Protein AF-A0A9E1V3G8-F1 (afdb_monomer)

Foldseek 3Di:
DLDQCPDPDNCSVVCVVVVNQDPVNCVVSLDPHDPDDPQKDWDDDPPDDIDMDGDDDDPSNVVVDPDDD

Structure (mmCIF, N/CA/C/O backbone):
data_AF-A0A9E1V3G8-F1
#
_entry.id   AF-A0A9E1V3G8-F1
#
loop_
_atom_site.group_PDB
_atom_site.id
_atom_site.type_symbol
_atom_site.label_atom_id
_atom_site.label_alt_id
_atom_site.label_comp_id
_atom_site.label_asym_id
_atom_site.label_entity_id
_atom_site.label_seq_id
_atom_site.pdbx_PDB_ins_code
_atom_site.Cartn_x
_atom_site.Cartn_y
_atom_site.Cartn_z
_atom_site.occupancy
_atom_site.B_iso_or_equiv
_atom_site.auth_seq_id
_atom_site.auth_comp_id
_atom_site.auth_asym_id
_atom_site.auth_atom_id
_atom_site.pdbx_PDB_model_num
ATOM 1 N N . VAL A 1 1 ? -8.125 -2.883 -3.734 1.00 90.62 1 VAL A N 1
ATOM 2 C CA . VAL A 1 1 ? -7.686 -3.956 -2.807 1.00 90.62 1 VAL A CA 1
ATOM 3 C C . VAL A 1 1 ? -6.640 -3.363 -1.886 1.00 90.62 1 VAL A C 1
ATOM 5 O O . VAL A 1 1 ? -5.795 -2.621 -2.376 1.00 90.62 1 VAL A O 1
ATOM 8 N N . GLY A 1 2 ? -6.761 -3.598 -0.581 1.00 93.62 2 GLY A N 1
ATOM 9 C CA . GLY A 1 2 ? -5.833 -3.103 0.432 1.00 93.62 2 GLY A CA 1
ATOM 10 C C . GLY A 1 2 ? -5.758 -1.582 0.588 1.00 93.62 2 GLY A C 1
ATOM 11 O O . GLY A 1 2 ? -4.921 -1.096 1.344 1.00 93.62 2 GLY A O 1
ATOM 12 N N . ASP A 1 3 ? -6.621 -0.825 -0.091 1.00 95.50 3 ASP A N 1
ATOM 13 C CA . ASP A 1 3 ? -6.723 0.623 0.058 1.00 95.50 3 ASP A CA 1
ATOM 14 C C . ASP A 1 3 ? -7.720 0.966 1.163 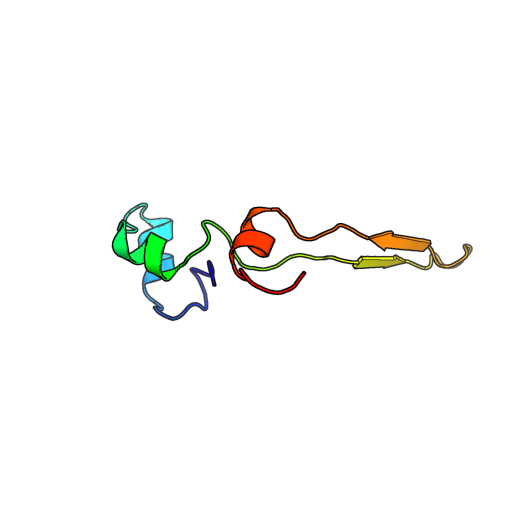1.00 95.50 3 ASP A C 1
ATOM 16 O O . ASP A 1 3 ? -8.884 0.569 1.100 1.00 95.50 3 ASP A O 1
ATOM 20 N N . LYS A 1 4 ? -7.233 1.686 2.173 1.00 95.25 4 LYS A N 1
ATOM 21 C CA . LYS A 1 4 ? -8.012 2.143 3.324 1.00 95.25 4 LYS A CA 1
ATOM 22 C C . LYS A 1 4 ? -8.547 3.562 3.129 1.00 95.25 4 LYS A C 1
ATOM 24 O O . LYS A 1 4 ? -9.374 3.982 3.921 1.00 95.25 4 LYS A O 1
ATOM 29 N N . ILE A 1 5 ? -8.079 4.297 2.115 1.00 93.12 5 ILE A N 1
ATOM 30 C CA . ILE A 1 5 ? -8.419 5.712 1.903 1.00 93.12 5 ILE A CA 1
ATOM 31 C C . ILE A 1 5 ? -9.549 5.845 0.884 1.00 93.12 5 ILE A C 1
ATOM 33 O O . ILE A 1 5 ? -10.546 6.500 1.163 1.00 93.12 5 ILE A O 1
ATOM 37 N N . TYR A 1 6 ? -9.416 5.191 -0.270 1.00 91.50 6 TYR A N 1
ATOM 38 C CA . TYR A 1 6 ? -10.403 5.251 -1.358 1.00 91.50 6 TYR A CA 1
ATOM 39 C C . TYR A 1 6 ? -11.039 3.882 -1.632 1.00 91.50 6 TYR A C 1
ATOM 41 O O . TYR A 1 6 ? -11.470 3.576 -2.744 1.00 91.50 6 TYR A O 1
ATOM 49 N N . GLY A 1 7 ? -11.029 3.018 -0.613 1.00 84.44 7 GLY A N 1
ATOM 50 C CA . GLY A 1 7 ? -11.549 1.659 -0.674 1.00 84.44 7 GLY A CA 1
ATOM 51 C C . GLY A 1 7 ? -13.076 1.583 -0.735 1.00 84.44 7 GLY A C 1
ATOM 52 O O . GLY A 1 7 ? -13.777 2.556 -0.978 1.00 84.44 7 GLY A O 1
ATOM 53 N N . ARG A 1 8 ? -13.606 0.378 -0.505 1.00 88.69 8 ARG A N 1
ATOM 54 C CA . ARG A 1 8 ? -15.057 0.113 -0.527 1.00 88.69 8 ARG A CA 1
ATOM 55 C C . ARG A 1 8 ? -15.808 0.665 0.683 1.00 88.69 8 ARG A C 1
ATOM 57 O O . ARG A 1 8 ? -17.027 0.755 0.626 1.00 88.69 8 ARG A O 1
ATOM 64 N N . ASP A 1 9 ? -15.092 0.973 1.755 1.00 92.56 9 ASP A N 1
ATOM 65 C CA . ASP A 1 9 ? -15.650 1.503 2.987 1.00 92.56 9 ASP A CA 1
ATOM 66 C C . ASP A 1 9 ? -14.857 2.751 3.383 1.00 92.56 9 ASP A C 1
ATOM 68 O O . ASP A 1 9 ? -13.670 2.683 3.711 1.00 92.56 9 ASP A O 1
ATOM 72 N N . GLU A 1 10 ? -15.522 3.902 3.330 1.00 91.44 10 GLU A N 1
ATOM 73 C CA . GLU A 1 10 ? -14.938 5.216 3.622 1.00 91.44 10 GLU A CA 1
ATOM 74 C C . GLU A 1 10 ? -14.507 5.349 5.094 1.00 91.44 10 GLU A C 1
ATOM 76 O O . GLU A 1 10 ? -13.672 6.188 5.439 1.00 91.44 10 GLU A O 1
ATOM 81 N N . THR A 1 11 ? -15.023 4.490 5.981 1.00 95.19 11 THR A N 1
ATOM 82 C CA . THR A 1 11 ? -14.655 4.476 7.403 1.00 95.19 11 THR A CA 1
ATOM 83 C C . THR A 1 11 ? -13.385 3.671 7.682 1.00 95.19 11 THR A C 1
ATOM 85 O O . THR A 1 11 ? -12.842 3.760 8.789 1.00 95.19 11 THR A O 1
ATOM 88 N N . TRP A 1 12 ? -12.865 2.906 6.711 1.00 95.88 12 TRP A N 1
ATOM 89 C CA . TRP A 1 12 ? -11.615 2.157 6.889 1.00 95.88 12 TRP A CA 1
ATOM 90 C C . TRP A 1 12 ? -10.421 3.060 7.158 1.00 95.88 12 TRP A C 1
ATOM 92 O O . TRP A 1 12 ? -9.539 2.663 7.915 1.00 95.88 12 TRP A O 1
ATOM 102 N N . PHE A 1 13 ? -10.400 4.279 6.620 1.00 95.00 13 PHE A N 1
ATOM 103 C CA . PHE A 1 13 ? -9.343 5.238 6.926 1.00 95.00 13 PHE A CA 1
ATOM 104 C C . PHE A 1 13 ? -9.325 5.587 8.418 1.00 95.00 13 PHE A C 1
ATOM 106 O O . PHE A 1 13 ? -8.267 5.564 9.045 1.00 95.00 13 PHE A O 1
ATOM 113 N N . LEU A 1 14 ? -10.499 5.863 8.996 1.00 96.38 14 LEU A N 1
ATOM 114 C CA . LEU A 1 14 ? -10.636 6.208 10.412 1.00 96.38 14 LEU A CA 1
ATOM 115 C C . LEU A 1 14 ? -10.244 5.026 11.302 1.00 96.38 14 LEU A C 1
ATOM 117 O O . LEU A 1 14 ? -9.431 5.187 12.207 1.00 96.38 14 LEU A O 1
ATOM 121 N N . ARG A 1 15 ? -10.741 3.824 10.989 1.00 96.50 15 ARG A N 1
ATOM 122 C CA . ARG A 1 15 ? -10.401 2.607 11.738 1.00 96.50 15 ARG A CA 1
ATOM 123 C C . ARG A 1 15 ? -8.923 2.248 11.638 1.00 96.50 15 ARG A C 1
ATOM 125 O O . ARG A 1 15 ? -8.319 1.892 12.642 1.00 96.50 15 ARG A O 1
ATOM 132 N N . PHE A 1 16 ? -8.316 2.391 10.462 1.00 94.94 16 PHE A N 1
ATOM 133 C CA . PHE A 1 16 ? -6.879 2.189 10.277 1.00 94.94 16 PHE A CA 1
ATOM 134 C C . PHE A 1 16 ? -6.056 3.185 11.101 1.00 94.94 16 PHE A C 1
ATOM 136 O O . PHE A 1 16 ? -5.147 2.774 11.818 1.00 94.94 16 PHE A O 1
ATOM 143 N N . ARG A 1 17 ? -6.405 4.478 11.042 1.00 95.69 17 ARG A N 1
ATOM 144 C CA . ARG A 1 17 ? -5.765 5.536 11.840 1.00 95.69 17 ARG A CA 1
ATOM 145 C C . ARG A 1 17 ? -5.858 5.244 13.339 1.00 95.69 17 ARG A C 1
ATOM 147 O O . ARG A 1 17 ? -4.885 5.456 14.054 1.00 95.69 17 ARG A O 1
ATOM 154 N N . ASP A 1 18 ? -7.011 4.757 13.788 1.00 97.38 18 ASP A N 1
ATOM 155 C CA . ASP A 1 18 ? -7.293 4.510 15.203 1.00 97.38 18 ASP A CA 1
ATOM 156 C C . ASP A 1 18 ? -6.847 3.110 15.670 1.00 97.38 18 ASP A C 1
ATOM 158 O O . ASP A 1 18 ? -7.008 2.779 16.841 1.00 97.38 18 ASP A O 1
ATOM 162 N N . GLY A 1 19 ? -6.289 2.277 14.783 1.00 95.69 19 GLY A N 1
ATOM 163 C CA . GLY A 1 19 ? -5.860 0.912 15.111 1.00 95.69 19 GLY A CA 1
ATOM 164 C C . GLY A 1 19 ? -7.014 -0.045 15.436 1.00 95.69 19 GLY A C 1
ATOM 165 O O . GLY A 1 19 ? -6.841 -0.979 16.211 1.00 95.69 19 GLY A O 1
ATOM 166 N N . THR A 1 20 ? -8.197 0.196 14.869 1.00 97.75 20 THR A N 1
ATOM 167 C CA . THR A 1 20 ? -9.452 -0.529 15.145 1.00 97.75 20 THR A CA 1
ATOM 168 C C . THR A 1 20 ? -10.002 -1.274 13.925 1.00 97.75 20 THR A C 1
ATOM 170 O O . THR A 1 20 ? -11.198 -1.558 13.850 1.00 97.75 20 THR A O 1
ATOM 173 N N . LEU A 1 21 ? -9.150 -1.595 12.944 1.00 96.62 21 LEU A N 1
ATOM 174 C CA . LEU 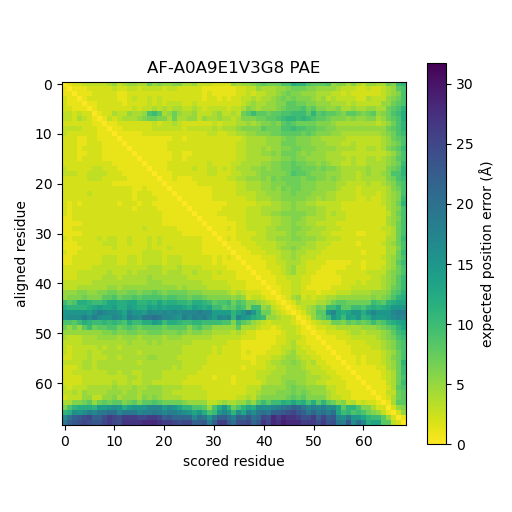A 1 21 ? -9.533 -2.539 11.893 1.00 96.62 21 LEU A CA 1
ATOM 175 C C . LEU A 1 21 ? -9.825 -3.901 12.521 1.00 96.62 21 LEU A C 1
ATOM 177 O O . LEU A 1 21 ? -9.060 -4.401 13.343 1.00 96.62 21 LEU A O 1
ATOM 181 N N . THR A 1 22 ? -10.951 -4.483 12.134 1.00 96.88 22 THR A N 1
ATOM 182 C CA . THR A 1 22 ? -11.325 -5.833 12.549 1.00 96.88 22 THR A CA 1
ATOM 183 C C . THR A 1 22 ? -10.694 -6.867 11.622 1.00 96.88 22 THR A C 1
ATOM 185 O O . THR A 1 22 ? -10.336 -6.562 10.484 1.00 96.88 22 THR A O 1
ATOM 188 N N . GLU A 1 23 ? -10.636 -8.125 12.058 1.00 97.00 23 GLU A N 1
ATOM 189 C CA . GLU A 1 23 ? -10.219 -9.234 11.190 1.00 97.00 23 GLU A CA 1
ATOM 190 C C . GLU A 1 23 ? -11.093 -9.333 9.925 1.00 97.00 23 GLU A C 1
ATOM 192 O O . GLU A 1 23 ? -10.622 -9.709 8.852 1.00 97.00 23 GLU A O 1
ATOM 197 N N . ASP A 1 24 ? -12.376 -8.979 10.028 1.00 96.75 24 ASP A N 1
ATOM 198 C CA . ASP A 1 24 ? -13.314 -8.956 8.904 1.00 96.75 24 ASP A CA 1
ATOM 199 C C . ASP A 1 24 ? -12.936 -7.879 7.882 1.00 96.75 24 ASP A C 1
ATOM 201 O O . ASP A 1 24 ? -12.957 -8.136 6.673 1.00 96.75 24 ASP A O 1
ATOM 205 N N . ASP A 1 25 ? -12.522 -6.704 8.363 1.00 95.69 25 ASP A N 1
ATOM 206 C CA . ASP A 1 25 ? -12.005 -5.631 7.515 1.00 95.69 25 ASP A CA 1
ATOM 207 C C . ASP A 1 25 ? -10.727 -6.063 6.804 1.00 95.69 25 ASP A C 1
ATOM 209 O O . ASP A 1 25 ? -10.595 -5.871 5.596 1.00 95.69 25 ASP A O 1
ATOM 213 N N . GLU A 1 26 ? -9.793 -6.681 7.527 1.00 94.94 26 GLU A N 1
ATOM 214 C CA . GLU A 1 26 ? -8.527 -7.155 6.967 1.00 94.94 26 GLU A CA 1
ATOM 215 C C . GLU A 1 26 ? -8.747 -8.214 5.879 1.00 94.94 26 GLU A C 1
ATOM 217 O O . GLU A 1 26 ? -8.162 -8.127 4.792 1.00 94.94 26 GLU A O 1
ATOM 222 N N . ARG A 1 27 ? -9.666 -9.162 6.107 1.00 95.00 27 ARG A N 1
ATOM 223 C CA . ARG A 1 27 ? -10.058 -10.144 5.082 1.00 95.00 27 ARG A CA 1
ATOM 224 C C . ARG A 1 27 ? -10.703 -9.475 3.870 1.00 95.00 27 ARG A C 1
ATOM 226 O O . ARG A 1 27 ? -10.384 -9.842 2.737 1.00 95.00 27 ARG A O 1
ATOM 233 N N . ALA A 1 28 ? -11.569 -8.481 4.076 1.00 94.62 28 ALA A N 1
ATOM 234 C CA . ALA A 1 28 ? -12.197 -7.732 2.985 1.00 94.62 28 ALA A CA 1
ATOM 235 C C . ALA A 1 28 ? -11.182 -6.886 2.193 1.00 94.62 28 ALA A C 1
ATOM 237 O O . ALA A 1 28 ? -11.282 -6.766 0.966 1.00 94.62 28 ALA A O 1
ATOM 238 N N . LEU A 1 29 ? -10.176 -6.338 2.876 1.00 94.69 29 LEU A N 1
ATOM 239 C CA . LEU A 1 29 ? -9.069 -5.599 2.280 1.00 94.69 29 LEU A CA 1
ATOM 240 C C . LEU A 1 29 ? -8.161 -6.510 1.445 1.00 94.69 29 LEU A C 1
ATOM 242 O O . LEU A 1 29 ? -7.592 -6.021 0.468 1.00 94.69 29 LEU A O 1
ATOM 246 N N . ARG A 1 30 ? -8.058 -7.807 1.774 1.00 95.12 30 ARG A N 1
ATOM 247 C CA . ARG A 1 30 ? -7.225 -8.862 1.145 1.00 95.12 30 ARG A CA 1
ATOM 248 C C . ARG A 1 30 ? -5.710 -8.625 1.174 1.00 95.12 30 ARG A C 1
ATOM 250 O O . ARG A 1 30 ? -4.965 -9.587 1.055 1.00 95.12 30 ARG A O 1
ATOM 257 N N . LEU A 1 31 ? -5.260 -7.376 1.301 1.00 95.44 31 LEU A N 1
ATOM 258 C CA . LEU A 1 31 ? -3.860 -6.985 1.432 1.00 95.44 31 LEU A CA 1
ATOM 259 C C . LEU A 1 31 ? -3.670 -5.975 2.579 1.00 95.44 31 LEU A C 1
ATOM 261 O O . LEU A 1 31 ? -4.482 -5.048 2.743 1.00 95.44 31 LEU A O 1
ATOM 265 N N . PRO A 1 32 ? -2.555 -6.073 3.327 1.00 93.81 32 PRO A N 1
ATOM 266 C CA . PRO A 1 32 ? -2.232 -5.139 4.404 1.00 93.81 32 PRO A CA 1
ATOM 267 C C . PRO A 1 32 ? -1.804 -3.757 3.886 1.00 93.81 32 PRO A C 1
ATOM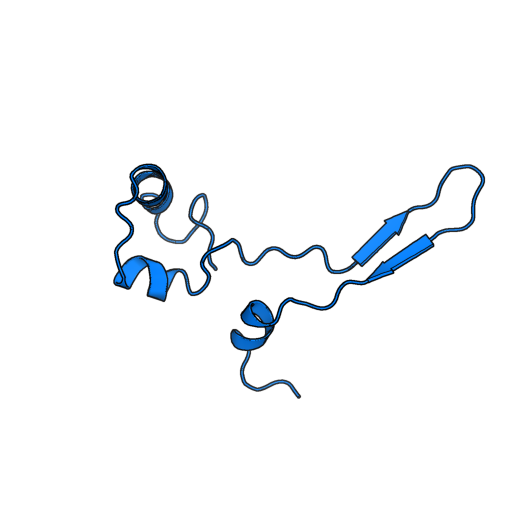 269 O O . PRO A 1 32 ? -1.873 -2.775 4.622 1.00 93.81 32 PRO A O 1
ATOM 272 N N . HIS A 1 33 ? -1.479 -3.623 2.600 1.00 94.38 33 HIS A N 1
ATOM 273 C CA . HIS A 1 33 ? -1.173 -2.360 1.921 1.00 94.38 33 HIS A CA 1
ATOM 274 C C . HIS A 1 33 ? -1.928 -2.244 0.596 1.00 94.38 33 HIS A C 1
ATOM 276 O O . HIS A 1 33 ? -2.578 -3.188 0.153 1.00 94.38 33 HIS A O 1
ATOM 282 N N . GLN A 1 34 ? -1.855 -1.073 -0.037 1.00 95.12 34 GLN A N 1
ATOM 283 C CA . GLN A 1 34 ? -2.473 -0.851 -1.340 1.00 95.12 34 GLN A CA 1
ATOM 284 C C . GLN A 1 34 ? -1.942 -1.852 -2.372 1.00 95.12 34 GLN A C 1
ATOM 286 O O . GLN A 1 34 ? -0.749 -2.166 -2.397 1.00 95.12 34 GLN A O 1
ATOM 291 N N . ALA A 1 35 ? -2.829 -2.314 -3.254 1.00 94.88 35 ALA A N 1
ATOM 292 C CA . ALA A 1 35 ? -2.470 -3.083 -4.444 1.00 94.88 35 ALA A CA 1
ATOM 293 C C . ALA A 1 35 ? -1.834 -2.178 -5.524 1.00 94.88 35 ALA A C 1
ATOM 295 O O . ALA A 1 35 ? -2.319 -2.101 -6.651 1.00 94.88 35 ALA A O 1
ATOM 296 N N . LEU A 1 36 ? -0.791 -1.433 -5.153 1.00 95.19 36 LEU A N 1
ATOM 297 C CA . LEU A 1 36 ? -0.071 -0.492 -6.003 1.00 95.19 36 LEU A CA 1
ATOM 298 C C . LEU A 1 36 ? 1.402 -0.904 -6.090 1.00 95.19 36 LEU A C 1
ATOM 300 O O . LEU A 1 36 ? 2.094 -0.950 -5.077 1.00 95.19 36 LEU A O 1
ATOM 304 N N . HIS A 1 37 ? 1.882 -1.185 -7.304 1.00 95.56 37 HIS A N 1
ATOM 305 C CA . HIS A 1 37 ? 3.269 -1.585 -7.561 1.00 95.56 37 HIS A CA 1
ATOM 306 C C . HIS A 1 37 ? 3.795 -0.935 -8.839 1.00 95.56 37 HIS A C 1
ATOM 308 O O . HIS A 1 37 ? 3.226 -1.112 -9.918 1.00 95.56 37 HIS A O 1
ATOM 314 N N . SER A 1 38 ? 4.899 -0.195 -8.730 1.00 97.31 38 SER A N 1
ATOM 315 C CA . SER A 1 38 ? 5.582 0.383 -9.890 1.00 97.31 38 SER A CA 1
ATOM 316 C C . SER A 1 38 ? 6.477 -0.673 -10.535 1.00 97.31 38 SER A C 1
ATOM 318 O O . SER A 1 38 ? 7.656 -0.809 -10.212 1.00 97.31 38 SER A O 1
ATOM 320 N N . TRP A 1 39 ? 5.898 -1.470 -11.433 1.00 97.00 39 TRP A N 1
ATOM 321 C CA . TRP A 1 39 ? 6.582 -2.629 -12.015 1.00 97.00 39 TRP A CA 1
ATOM 322 C C . TRP A 1 39 ? 7.713 -2.265 -12.991 1.00 97.00 39 TRP A C 1
ATOM 324 O O . TRP A 1 39 ? 8.586 -3.089 -13.270 1.00 97.00 39 TRP A O 1
ATOM 334 N N . ARG A 1 40 ? 7.693 -1.048 -13.547 1.00 97.38 40 ARG A N 1
ATOM 335 C CA . ARG A 1 40 ? 8.651 -0.577 -14.550 1.00 97.38 40 ARG A CA 1
ATOM 336 C C . ARG A 1 40 ? 8.942 0.903 -14.361 1.00 97.38 40 ARG A C 1
ATOM 338 O O . ARG A 1 40 ? 8.024 1.711 -14.253 1.00 97.38 40 ARG A O 1
ATOM 345 N N . LEU A 1 41 ? 10.222 1.248 -14.431 1.00 97.38 41 LEU A N 1
ATOM 346 C CA . LEU A 1 41 ? 10.708 2.621 -14.479 1.00 97.38 41 LEU A CA 1
ATOM 347 C C . LEU A 1 41 ? 11.530 2.810 -15.752 1.00 97.38 41 LEU A C 1
ATOM 349 O O . LEU A 1 41 ? 12.376 1.976 -16.069 1.00 97.38 41 LEU A O 1
ATOM 353 N N . SER A 1 42 ? 11.298 3.909 -16.464 1.00 96.75 42 SER A N 1
ATOM 354 C CA . SER A 1 42 ? 12.114 4.329 -17.601 1.00 96.75 42 SER A CA 1
ATOM 355 C C . SER A 1 42 ? 12.556 5.767 -17.382 1.00 96.75 42 SER A C 1
ATOM 357 O O . SER A 1 42 ? 11.739 6.613 -17.023 1.00 96.75 42 SER A O 1
ATOM 359 N N . SER A 1 43 ? 13.836 6.043 -17.605 1.00 95.56 43 SER A N 1
ATOM 360 C CA . SER A 1 43 ? 14.408 7.383 -17.491 1.00 95.56 43 SER A CA 1
ATOM 361 C C . SER A 1 43 ? 15.361 7.638 -18.647 1.00 95.56 43 SER A 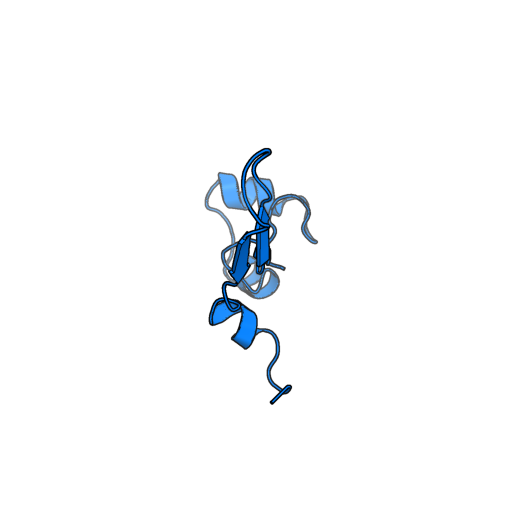C 1
ATOM 363 O O . SER A 1 43 ? 16.140 6.765 -19.027 1.00 95.56 43 SER A O 1
ATOM 365 N N . GLN A 1 44 ? 15.301 8.841 -19.206 1.00 94.69 44 GLN A N 1
ATOM 366 C CA . GLN A 1 44 ? 16.213 9.292 -20.248 1.00 94.69 44 GLN A CA 1
ATOM 367 C C . GLN A 1 44 ? 16.818 10.634 -19.820 1.00 94.69 44 GLN A C 1
ATOM 369 O O . GLN A 1 44 ? 16.216 11.684 -20.052 1.00 94.69 44 GLN A O 1
ATOM 374 N N . PRO A 1 45 ? 17.988 10.620 -19.158 1.00 88.75 45 PRO A N 1
ATOM 375 C CA . PRO A 1 45 ? 18.730 11.840 -18.870 1.00 88.75 45 PRO A CA 1
ATOM 376 C C . PRO A 1 45 ? 19.070 12.569 -20.173 1.00 88.75 45 PRO A C 1
ATOM 378 O O . PRO A 1 45 ? 19.326 11.933 -21.192 1.00 88.75 45 PRO A O 1
ATOM 381 N N . SER A 1 46 ? 19.128 13.901 -20.140 1.00 88.19 46 SER A N 1
ATOM 382 C CA . SER A 1 46 ? 19.287 14.744 -21.338 1.00 88.19 46 SER A CA 1
ATOM 383 C C . SER A 1 46 ? 20.522 14.428 -22.193 1.00 88.19 46 SER A C 1
ATOM 385 O O . SER A 1 46 ? 20.561 14.783 -23.366 1.00 88.19 46 SER A O 1
ATOM 387 N N . THR A 1 47 ? 21.533 13.779 -21.616 1.00 80.25 47 THR A N 1
ATOM 388 C CA . THR A 1 47 ? 22.801 13.428 -22.270 1.00 80.25 47 THR A CA 1
ATOM 389 C C . THR A 1 47 ? 23.054 11.921 -22.366 1.00 80.25 47 THR A C 1
ATOM 391 O O . THR A 1 47 ? 24.124 11.522 -22.821 1.00 80.25 47 THR A O 1
ATOM 394 N N . ALA A 1 48 ? 22.106 11.074 -21.955 1.00 84.38 48 ALA A N 1
ATOM 395 C CA . ALA A 1 48 ? 22.286 9.625 -21.917 1.00 84.38 48 ALA A CA 1
ATOM 396 C C . ALA A 1 48 ? 21.202 8.880 -22.707 1.00 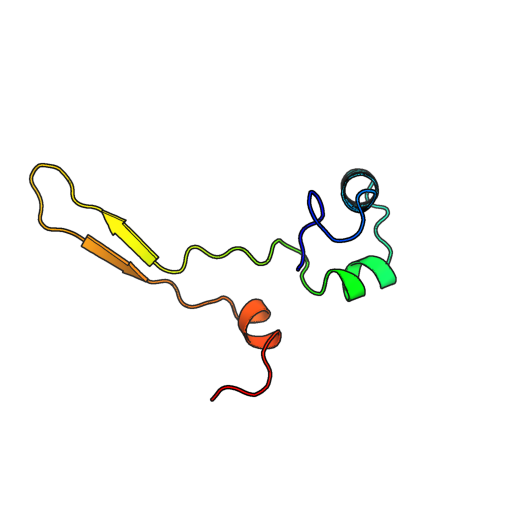84.38 48 ALA A C 1
ATOM 398 O O . ALA A 1 48 ? 20.114 9.394 -22.969 1.00 84.38 48 ALA A O 1
ATOM 399 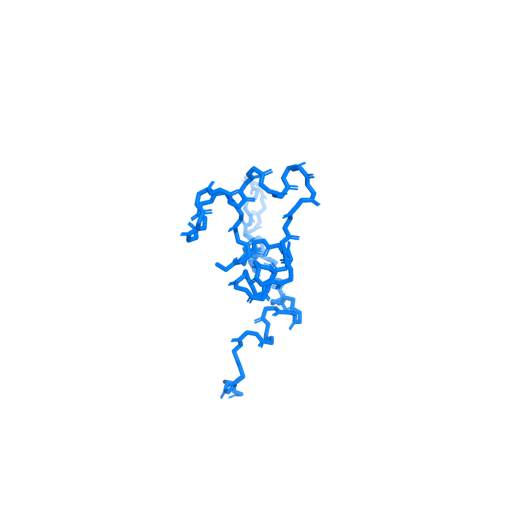N N . MET A 1 49 ? 21.510 7.637 -23.084 1.00 89.81 49 MET A N 1
ATOM 400 C CA . MET A 1 49 ? 20.515 6.728 -23.653 1.00 89.81 49 MET A CA 1
ATOM 401 C C . MET A 1 49 ? 19.448 6.379 -22.609 1.00 89.81 49 MET A C 1
ATOM 403 O O . MET A 1 49 ? 19.727 6.364 -21.408 1.00 89.81 49 MET A O 1
ATOM 407 N N . THR A 1 50 ? 18.236 6.068 -23.071 1.00 94.75 50 THR A N 1
ATOM 408 C CA . THR A 1 50 ? 17.135 5.627 -22.209 1.00 94.75 50 THR A CA 1
ATOM 409 C C . THR A 1 50 ? 17.524 4.377 -21.429 1.00 94.75 50 THR A C 1
ATOM 411 O O . THR A 1 50 ? 17.957 3.379 -22.005 1.00 94.75 50 THR A O 1
ATOM 414 N N . GLN A 1 51 ? 17.338 4.429 -20.116 1.00 95.56 51 GLN A N 1
ATOM 415 C CA . GLN A 1 51 ? 17.538 3.313 -19.203 1.00 9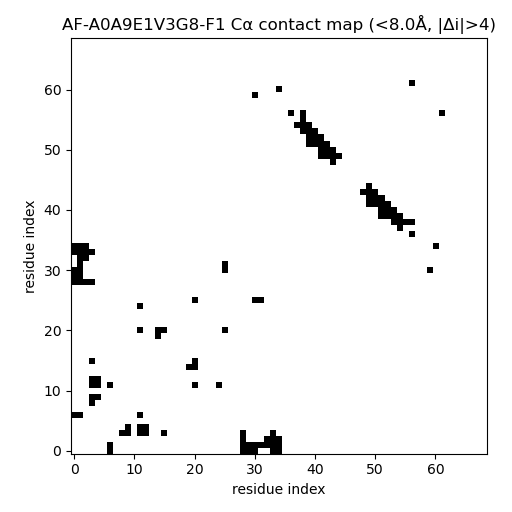5.56 51 GLN A CA 1
ATOM 416 C C . GLN A 1 51 ? 16.184 2.831 -18.686 1.00 95.56 51 GLN A C 1
ATOM 418 O O . GLN A 1 51 ? 15.302 3.638 -18.384 1.00 95.56 51 GLN A O 1
ATOM 423 N N . GLN A 1 52 ? 16.028 1.510 -18.584 1.00 97.56 52 GLN A N 1
ATOM 424 C CA . GLN A 1 52 ? 14.811 0.872 -18.097 1.00 97.56 52 GLN A CA 1
ATOM 425 C C . GLN A 1 52 ? 15.140 -0.142 -17.006 1.00 97.56 52 GLN A C 1
ATOM 427 O O . GLN A 1 52 ? 16.077 -0.929 -17.132 1.00 97.56 52 GLN A O 1
ATOM 432 N N . TRP A 1 53 ? 14.303 -0.163 -15.975 1.00 98.12 53 TRP A N 1
ATOM 433 C CA . TRP A 1 53 ? 14.337 -1.141 -14.897 1.00 98.12 53 TRP A CA 1
ATOM 434 C C . TRP A 1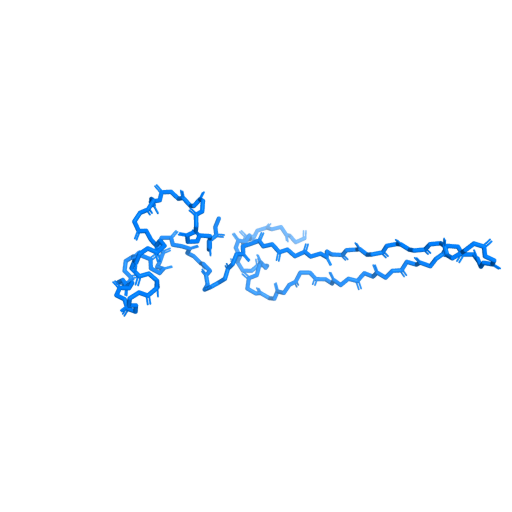 53 ? 12.963 -1.775 -14.736 1.00 98.12 53 TRP A C 1
ATOM 436 O O . TRP A 1 53 ? 11.934 -1.135 -14.969 1.00 98.12 53 TRP A O 1
ATOM 446 N N . THR A 1 54 ? 12.950 -3.037 -14.322 1.00 98.19 54 THR A N 1
ATOM 447 C CA . THR A 1 54 ? 11.731 -3.785 -14.014 1.00 98.19 54 THR A CA 1
ATOM 448 C C . THR A 1 54 ? 11.838 -4.401 -12.631 1.00 98.19 54 THR A C 1
ATOM 450 O O . THR A 1 54 ? 12.908 -4.872 -12.248 1.00 98.19 54 THR A O 1
ATOM 453 N N . CYS A 1 55 ? 10.722 -4.444 -11.914 1.00 96.94 55 CYS A N 1
ATOM 454 C CA . CYS A 1 55 ? 10.590 -5.133 -10.641 1.00 96.94 55 CYS A CA 1
ATOM 455 C C . CYS A 1 55 ? 9.362 -6.051 -10.725 1.00 96.94 55 CYS A C 1
ATOM 457 O O . CYS A 1 55 ? 8.256 -5.537 -10.937 1.00 96.94 55 CYS A O 1
ATOM 459 N N . PRO A 1 56 ? 9.518 -7.384 -10.616 1.00 94.25 56 PRO A N 1
ATOM 460 C CA . PRO A 1 56 ? 8.374 -8.288 -10.655 1.00 94.25 56 PRO A CA 1
ATOM 461 C C . PRO A 1 56 ? 7.396 -7.971 -9.511 1.00 94.25 56 PRO A C 1
ATOM 463 O O . PRO A 1 56 ? 7.809 -7.391 -8.502 1.00 94.25 56 PRO A O 1
ATOM 466 N N . PRO A 1 57 ? 6.103 -8.309 -9.651 1.00 92.81 57 PRO A N 1
ATOM 467 C CA . PRO A 1 57 ? 5.146 -8.151 -8.564 1.00 92.81 57 PRO A CA 1
ATOM 468 C C . PRO A 1 57 ? 5.607 -8.883 -7.293 1.00 92.81 57 PRO A C 1
ATOM 470 O O . PRO A 1 57 ? 6.192 -9.966 -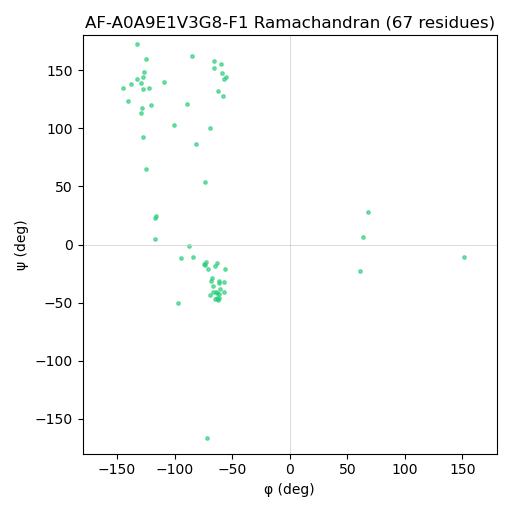7.395 1.00 92.81 57 PRO A O 1
ATOM 473 N N . PRO A 1 58 ? 5.343 -8.327 -6.100 1.00 93.81 58 PRO A N 1
ATOM 474 C CA . PRO A 1 58 ? 5.623 -9.018 -4.848 1.00 93.81 58 PRO A CA 1
ATOM 475 C C . PRO A 1 58 ? 4.741 -10.273 -4.696 1.00 93.81 58 PRO A C 1
ATOM 477 O O . PRO A 1 58 ? 3.697 -10.415 -5.338 1.00 93.81 58 PRO A O 1
ATOM 480 N N . ALA A 1 59 ? 5.181 -11.224 -3.866 1.00 93.31 59 ALA A N 1
ATOM 481 C CA . ALA A 1 59 ? 4.555 -12.548 -3.760 1.00 93.31 59 ALA A CA 1
ATOM 482 C C . ALA A 1 59 ? 3.083 -12.502 -3.305 1.00 93.31 59 ALA A C 1
ATOM 484 O O . ALA A 1 59 ? 2.265 -13.310 -3.738 1.00 93.31 59 ALA A O 1
ATOM 485 N N . ASP A 1 60 ? 2.735 -11.537 -2.461 1.00 93.38 60 ASP A N 1
ATOM 486 C CA . ASP A 1 60 ? 1.373 -11.297 -1.986 1.00 93.38 60 ASP A CA 1
ATOM 487 C C . ASP A 1 60 ? 0.437 -10.796 -3.100 1.00 93.38 60 ASP A C 1
ATOM 489 O O . ASP A 1 60 ? -0.739 -11.155 -3.115 1.00 93.38 60 ASP A O 1
ATOM 493 N N . PHE A 1 61 ? 0.950 -10.046 -4.082 1.00 93.56 61 PHE A N 1
ATOM 494 C CA . PHE A 1 61 ? 0.187 -9.673 -5.276 1.00 93.56 61 PHE A CA 1
ATOM 495 C C . PHE A 1 61 ? -0.073 -10.893 -6.154 1.00 93.56 61 PHE A C 1
ATOM 497 O O . PHE A 1 61 ? -1.196 -11.071 -6.621 1.00 93.56 61 PHE A O 1
ATOM 504 N N . ALA A 1 62 ? 0.935 -11.748 -6.352 1.00 89.38 62 ALA A N 1
ATOM 505 C CA . ALA A 1 62 ? 0.770 -12.984 -7.117 1.00 89.38 62 ALA A CA 1
ATOM 506 C C . ALA A 1 62 ? -0.283 -13.908 -6.475 1.00 89.38 62 ALA A C 1
ATOM 508 O O . ALA A 1 62 ? -1.122 -14.476 -7.173 1.00 89.38 62 ALA A O 1
ATOM 509 N N . ALA A 1 63 ? -0.319 -13.978 -5.141 1.00 91.19 63 ALA A N 1
ATOM 510 C CA . ALA A 1 63 ? -1.309 -14.758 -4.399 1.00 91.19 63 ALA A CA 1
ATOM 511 C C . ALA A 1 63 ? -2.767 -14.285 -4.596 1.00 91.19 63 ALA A C 1
ATOM 513 O O . ALA A 1 63 ? -3.698 -15.032 -4.291 1.00 91.19 63 ALA A O 1
ATOM 514 N N . LEU A 1 64 ? -3.002 -13.076 -5.127 1.00 89.75 64 LEU A N 1
ATOM 515 C CA . LEU A 1 64 ? -4.352 -12.598 -5.449 1.00 89.75 64 LEU A CA 1
ATOM 516 C C . LEU A 1 64 ? -4.953 -13.238 -6.712 1.00 89.75 64 LEU A C 1
ATOM 518 O O . LEU A 1 64 ? -6.176 -13.146 -6.873 1.00 89.75 64 LEU A O 1
ATOM 522 N N . PHE A 1 65 ? -4.130 -13.860 -7.568 1.00 84.19 65 PHE A N 1
ATOM 523 C CA . PHE A 1 65 ? -4.512 -14.404 -8.880 1.00 84.19 65 PHE A CA 1
ATOM 524 C C . PHE A 1 65 ? -4.162 -15.900 -9.018 1.00 84.19 65 PHE A C 1
ATOM 526 O O . PHE A 1 65 ? -3.325 -16.275 -9.840 1.00 84.19 65 PHE A O 1
ATOM 533 N N . PRO A 1 66 ? -4.779 -16.795 -8.230 1.00 65.69 66 PRO A N 1
ATOM 534 C CA . PRO A 1 66 ? -4.532 -18.226 -8.362 1.00 65.69 66 PRO A CA 1
ATOM 535 C C . PRO A 1 66 ? -5.125 -18.748 -9.686 1.00 65.69 66 PRO A C 1
ATOM 537 O O . PRO A 1 66 ? -6.331 -18.973 -9.767 1.00 65.69 66 PRO A O 1
ATOM 540 N N . GLY A 1 67 ? -4.302 -18.929 -10.728 1.00 62.91 67 GLY A N 1
ATOM 541 C CA . GLY A 1 67 ? -4.728 -19.604 -11.966 1.00 62.91 67 GLY A CA 1
ATOM 542 C C . GLY A 1 67 ? -4.037 -19.217 -13.278 1.00 62.91 67 GLY A C 1
ATOM 543 O O . GLY A 1 67 ? -4.225 -19.927 -14.260 1.00 62.91 67 GLY A O 1
ATOM 544 N N . GLU A 1 68 ? -3.236 -18.153 -13.331 1.00 54.31 68 GLU A N 1
ATOM 545 C CA . GLU A 1 68 ? -2.497 -17.787 -14.549 1.00 54.31 68 GLU A CA 1
ATOM 546 C C . GLU A 1 68 ? -1.045 -18.265 -14.420 1.00 54.31 68 GLU A C 1
ATOM 548 O O . GLU A 1 68 ? -0.260 -17.703 -13.657 1.00 54.31 68 GLU A O 1
ATOM 553 N N . THR A 1 69 ? -0.734 -19.370 -15.106 1.00 45.84 69 THR A N 1
ATOM 554 C CA . THR A 1 69 ? 0.623 -19.936 -15.242 1.00 45.84 69 THR A CA 1
ATOM 555 C C . THR A 1 69 ? 1.121 -19.702 -16.657 1.00 45.84 69 THR A C 1
ATOM 557 O O . THR A 1 69 ? 0.288 -19.848 -17.581 1.00 45.84 69 THR A O 1
#

Solvent-accessible surface area (backbone atoms only — not comparable to full-atom values): 4437 Å² total; per-residue (Å²): 98,18,41,38,72,84,37,98,46,74,60,40,37,58,25,55,75,69,71,61,65,46,74,67,52,51,60,72,27,73,39,99,48,56,83,73,77,84,43,65,52,74,52,62,55,98,89,51,75,74,45,76,50,76,45,81,80,55,71,72,62,54,67,74,55,88,81,84,127

Mean predicted aligned error: 4.74 Å

Radius of gyration: 17.12 Å; Cα contacts (8 Å, |Δi|>4): 64; chains: 1; bounding box: 38×35×39 Å

pLDDT: mean 91.76, std 9.47, range [45.84, 98.19]

Secondary structure (DSSP, 8-state):
---SSSSS-TTHHHHHHTT---HHHHHHH-SSS-S----EEEE--TTS--EEEE-PPPHHHHTT-TT--

Sequence (69 aa):
VGDKIYGRDETWFLRFRDGTLTEDDERALRLPHQALHSWRLSSQPSTAMTQQWTCPPPADFAALFPGET